Protein AF-A0A8T1SGU8-F1 (afdb_monomer)

pLDDT: mean 71.6, std 13.32, range [41.16, 87.69]

Secondary structure (DSSP, 8-state):
---TTTTTT--HHHHHHHTTS-SSGGG---HHHHHHHHHHHHT-HHHHHHHHHHHHHHHHHHHHTT---

Radius of gyration: 13.45 Å; Cα contacts (8 Å, |Δi|>4): 36; chains: 1; bounding box: 29×32×32 Å

Foldseek 3Di:
DDDPPVPPCPDPLNVLLCQQDDPDCVVPGPVVSVVVNVVVCVVPVVVVVVNVVVNVVVVVVCVVVPPPD

InterPro domains:
  IPR051851 EFR3 Homologs [PTHR12444] (2-69)

Structure (mmCIF, N/CA/C/O backbone):
data_AF-A0A8T1SGU8-F1
#
_entry.id   AF-A0A8T1SGU8-F1
#
loop_
_atom_site.group_PDB
_atom_site.id
_atom_site.type_symbol
_atom_site.label_atom_id
_atom_site.label_alt_id
_atom_site.label_comp_id
_atom_site.label_asym_id
_atom_site.label_entity_id
_atom_site.label_seq_id
_atom_site.pdbx_PDB_ins_code
_atom_site.Cartn_x
_atom_site.Cartn_y
_atom_site.Cartn_z
_atom_site.occupancy
_atom_site.B_iso_or_equiv
_atom_site.auth_seq_id
_atom_site.auth_comp_id
_atom_site.auth_asym_id
_atom_site.auth_atom_id
_atom_site.pdbx_PDB_model_num
ATOM 1 N N . GLY A 1 1 ? -8.226 -20.077 -23.010 1.00 42.03 1 GLY A N 1
ATOM 2 C CA . GLY A 1 1 ? -7.943 -20.055 -21.565 1.00 42.03 1 GLY A CA 1
ATOM 3 C C . GLY A 1 1 ? -8.404 -18.732 -20.995 1.00 42.03 1 GLY A C 1
ATOM 4 O O . GLY A 1 1 ? -8.205 -17.727 -21.655 1.00 42.03 1 GLY A O 1
ATOM 5 N N . VAL A 1 2 ? -9.016 -18.785 -19.809 1.00 43.34 2 VAL A N 1
ATOM 6 C CA . VAL A 1 2 ? -9.385 -17.685 -18.893 1.00 43.34 2 VAL A CA 1
ATOM 7 C C . VAL A 1 2 ? -10.332 -16.585 -19.421 1.00 43.34 2 VAL A C 1
ATOM 9 O O . VAL A 1 2 ? -9.968 -15.635 -20.100 1.00 43.34 2 VAL A O 1
ATOM 12 N N . CYS A 1 3 ? -11.583 -16.764 -18.996 1.00 41.16 3 CYS A N 1
ATOM 13 C CA . CYS A 1 3 ? -12.744 -15.881 -18.987 1.00 41.16 3 C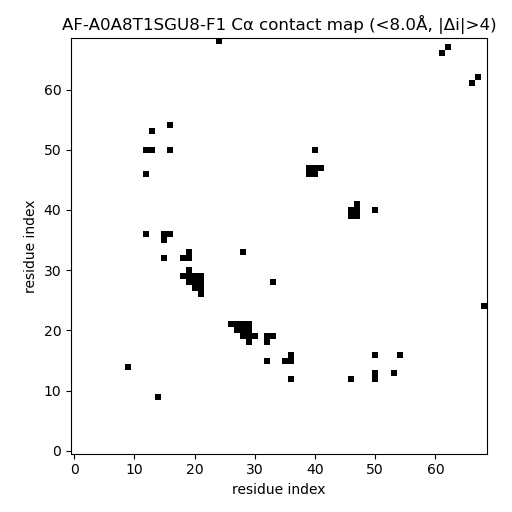YS A CA 1
ATOM 14 C C . CYS A 1 3 ? -12.444 -14.401 -18.659 1.00 41.16 3 CYS A C 1
ATOM 16 O O . CYS A 1 3 ? -11.963 -14.072 -17.573 1.00 41.16 3 CYS A O 1
ATOM 18 N N . GLY A 1 4 ? -12.842 -13.504 -19.567 1.00 45.91 4 GLY A N 1
ATOM 19 C CA . GLY A 1 4 ? -12.830 -12.041 -19.421 1.00 45.91 4 GLY A CA 1
ATOM 20 C C . GLY A 1 4 ? -13.866 -11.463 -18.445 1.00 45.91 4 GLY A C 1
ATOM 21 O O . GLY A 1 4 ? -14.106 -10.261 -18.460 1.00 45.91 4 GLY A O 1
ATOM 22 N N . CYS A 1 5 ? -14.462 -12.278 -17.568 1.00 43.59 5 CYS A N 1
ATOM 23 C CA . CYS A 1 5 ? -15.401 -11.820 -16.536 1.00 43.59 5 CYS A CA 1
ATOM 24 C C . CYS A 1 5 ? -14.733 -11.559 -15.168 1.00 43.59 5 CYS A C 1
ATOM 26 O O . CYS A 1 5 ? -15.398 -11.135 -14.225 1.00 43.59 5 CYS A O 1
ATOM 28 N N . CYS A 1 6 ? -13.413 -11.739 -15.040 1.00 48.59 6 CYS A N 1
ATOM 29 C CA . CYS A 1 6 ? -12.677 -11.518 -13.785 1.00 48.59 6 CYS A CA 1
ATOM 30 C C . CYS A 1 6 ? -12.223 -10.057 -13.557 1.00 48.59 6 CYS A C 1
ATOM 32 O O . CYS A 1 6 ? -11.347 -9.801 -12.732 1.00 48.59 6 CYS A O 1
ATOM 34 N N . GLY A 1 7 ? -12.802 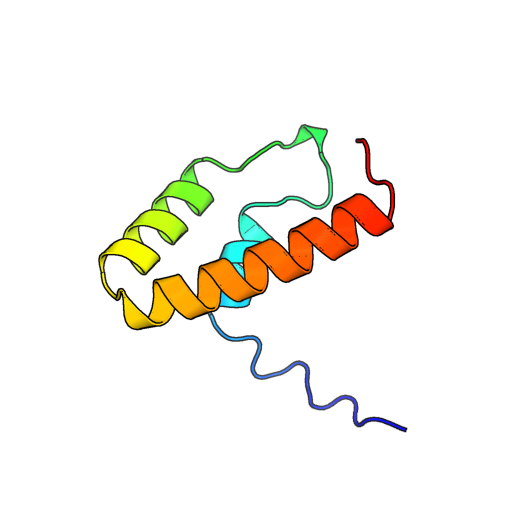-9.083 -14.271 1.00 49.22 7 GLY A N 1
ATOM 35 C CA . GLY A 1 7 ? -12.565 -7.648 -14.047 1.00 49.22 7 GLY A CA 1
ATOM 36 C C . GLY A 1 7 ? -13.518 -6.991 -13.034 1.00 49.22 7 GLY A C 1
ATOM 37 O O . GLY A 1 7 ? -13.200 -5.932 -12.490 1.00 49.22 7 GLY A O 1
ATOM 38 N N . ALA A 1 8 ? -14.674 -7.607 -12.751 1.00 51.44 8 ALA A N 1
ATOM 39 C CA . ALA A 1 8 ? -15.808 -6.929 -12.107 1.00 51.44 8 ALA A CA 1
ATOM 40 C C . ALA A 1 8 ? -15.812 -6.935 -10.564 1.00 51.44 8 ALA A C 1
ATOM 42 O O . ALA A 1 8 ? -16.562 -6.177 -9.955 1.00 51.44 8 ALA A O 1
ATOM 43 N N . LEU A 1 9 ? -14.937 -7.703 -9.911 1.00 54.56 9 LEU A N 1
ATOM 44 C CA . LEU A 1 9 ? -14.714 -7.631 -8.461 1.00 54.56 9 LEU A CA 1
ATOM 45 C C . LEU A 1 9 ? -13.233 -7.380 -8.167 1.00 54.56 9 LEU A C 1
ATOM 47 O O . LEU A 1 9 ? -12.603 -8.126 -7.425 1.00 54.56 9 LEU A O 1
ATOM 51 N N . ARG A 1 10 ? -12.634 -6.317 -8.725 1.00 58.22 10 ARG A N 1
ATOM 52 C CA . ARG A 1 10 ? -11.410 -5.798 -8.094 1.00 58.22 10 ARG A CA 1
ATOM 53 C C . ARG A 1 10 ? -11.801 -5.360 -6.679 1.00 58.22 10 ARG A C 1
ATOM 55 O O . ARG A 1 10 ? -12.597 -4.427 -6.549 1.00 58.22 10 ARG A O 1
ATOM 62 N N . PRO A 1 11 ? -11.287 -6.014 -5.623 1.00 68.50 11 PRO A N 1
ATOM 63 C CA . PRO A 1 11 ? -11.604 -5.627 -4.262 1.00 68.50 11 PRO A CA 1
ATOM 64 C C . PRO A 1 11 ? -11.259 -4.157 -4.048 1.00 68.50 11 PRO A C 1
ATOM 66 O O . PRO A 1 11 ? -10.264 -3.668 -4.587 1.00 68.50 11 PRO A O 1
ATOM 69 N N . ARG A 1 12 ? -12.056 -3.448 -3.246 1.00 73.38 12 ARG A N 1
ATOM 70 C CA . ARG A 1 12 ? -11.884 -2.003 -3.012 1.00 73.38 12 ARG A CA 1
ATOM 71 C C . ARG A 1 12 ? -10.456 -1.646 -2.571 1.00 73.38 12 ARG A C 1
ATOM 73 O O . ARG A 1 12 ? -9.942 -0.607 -2.970 1.00 73.38 12 ARG A O 1
ATOM 80 N N . TYR A 1 13 ? -9.799 -2.548 -1.837 1.00 72.50 13 TYR A N 1
ATOM 81 C CA . TYR A 1 13 ? -8.405 -2.406 -1.420 1.00 72.50 13 TYR A CA 1
ATOM 82 C C . TYR A 1 13 ? -7.406 -2.447 -2.587 1.00 72.50 13 TYR A C 1
ATOM 84 O O . TYR A 1 13 ? -6.446 -1.689 -2.565 1.00 72.50 13 TYR A O 1
ATOM 92 N N . LYS A 1 14 ? -7.641 -3.252 -3.638 1.00 76.69 14 LYS A N 1
ATOM 93 C CA . LYS A 1 14 ? -6.769 -3.272 -4.825 1.00 76.69 14 LYS A CA 1
ATOM 94 C C . LYS A 1 14 ? -6.802 -1.929 -5.539 1.00 76.69 14 LYS A C 1
ATOM 96 O O . LYS A 1 14 ? -5.750 -1.399 -5.839 1.00 76.69 14 LYS A O 1
ATOM 101 N N . ARG A 1 15 ? -7.995 -1.347 -5.724 1.00 80.12 15 ARG A N 1
ATOM 102 C CA . ARG A 1 15 ? -8.142 -0.009 -6.326 1.00 80.12 15 ARG A CA 1
ATOM 103 C C . ARG A 1 15 ? -7.483 1.083 -5.487 1.00 80.12 15 ARG A C 1
ATOM 105 O O . ARG A 1 15 ? -6.855 1.964 -6.048 1.00 80.12 15 ARG A O 1
ATOM 112 N N . LEU A 1 16 ? -7.607 1.019 -4.158 1.00 77.56 16 LEU A N 1
ATOM 113 C CA . LEU A 1 16 ? -6.912 1.957 -3.272 1.00 77.56 16 LEU A CA 1
ATOM 114 C C . LEU A 1 16 ? -5.394 1.846 -3.422 1.00 77.56 16 LEU A C 1
ATOM 116 O O . LEU A 1 16 ? -4.749 2.877 -3.526 1.00 77.56 16 LEU A O 1
ATOM 120 N N . VAL A 1 17 ? -4.858 0.621 -3.490 1.00 79.31 17 VAL A N 1
ATOM 121 C CA . VAL A 1 17 ? -3.427 0.366 -3.717 1.00 79.31 17 VAL A CA 1
ATOM 122 C C . VAL A 1 17 ? -2.975 0.786 -5.120 1.00 79.31 17 VAL A C 1
ATOM 124 O O . VAL A 1 17 ? -1.910 1.366 -5.266 1.00 79.31 17 VAL A O 1
ATOM 127 N N . ASP A 1 18 ? -3.780 0.542 -6.153 1.00 78.00 18 ASP A N 1
ATOM 128 C CA . ASP A 1 18 ? -3.516 1.027 -7.512 1.00 78.00 18 ASP A CA 1
ATOM 129 C C . ASP A 1 18 ? -3.485 2.567 -7.565 1.00 78.00 18 ASP A C 1
ATOM 131 O O . ASP A 1 18 ? -2.635 3.124 -8.237 1.00 78.00 18 ASP A O 1
ATOM 135 N N . ASN A 1 19 ? -4.350 3.257 -6.815 1.00 76.44 19 ASN A N 1
ATOM 136 C CA . ASN A 1 19 ? -4.444 4.723 -6.819 1.00 76.44 19 ASN A CA 1
ATOM 137 C C . ASN A 1 19 ? -3.314 5.450 -6.063 1.00 76.44 19 ASN A C 1
ATOM 139 O O . ASN A 1 19 ? -3.215 6.672 -6.165 1.00 76.44 19 ASN A O 1
ATOM 143 N N . ILE A 1 20 ? -2.524 4.753 -5.240 1.00 78.62 20 ILE A N 1
ATOM 144 C CA . ILE A 1 20 ? -1.362 5.349 -4.550 1.00 78.62 20 ILE A CA 1
ATOM 145 C C . ILE A 1 20 ? -0.115 5.340 -5.431 1.00 78.62 20 ILE A C 1
ATOM 147 O O . ILE A 1 20 ? 0.750 6.187 -5.244 1.00 78.62 20 ILE A O 1
ATOM 151 N N . PHE A 1 21 ? -0.023 4.387 -6.358 1.00 71.19 21 PHE A N 1
ATOM 152 C CA . PHE A 1 21 ? 1.090 4.253 -7.290 1.00 71.19 21 PHE A CA 1
ATOM 153 C C . PHE A 1 21 ? 0.618 4.700 -8.679 1.00 71.19 21 PHE A C 1
ATOM 155 O O . PHE A 1 21 ? 0.031 3.874 -9.387 1.00 71.19 21 PHE A O 1
ATOM 162 N N . PRO A 1 22 ? 0.810 5.978 -9.056 1.00 65.94 22 PRO A N 1
ATOM 163 C CA . PRO A 1 22 ? 0.482 6.442 -10.404 1.00 65.94 22 PRO A CA 1
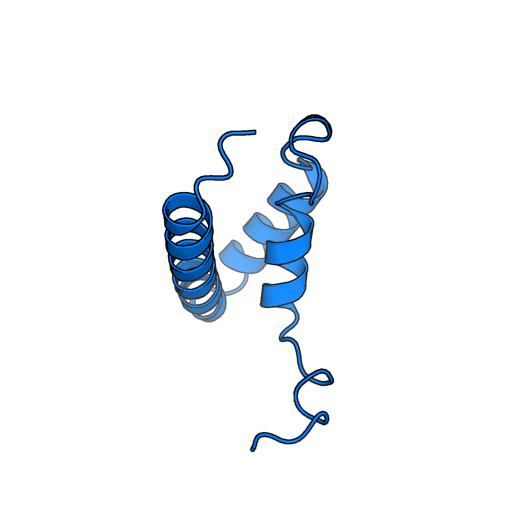ATOM 164 C C . PRO A 1 22 ? 1.260 5.654 -11.471 1.00 65.94 22 PRO A C 1
ATOM 166 O O . PRO A 1 22 ? 2.309 5.074 -11.194 1.00 65.94 22 PRO A O 1
ATOM 169 N N . GLU A 1 23 ? 0.726 5.601 -12.696 1.00 66.38 23 GLU A N 1
ATOM 170 C CA . GLU A 1 23 ? 1.434 5.004 -13.844 1.00 66.38 23 GLU A CA 1
ATOM 171 C C . GLU A 1 23 ? 2.673 5.813 -14.249 1.00 66.38 23 GLU A C 1
ATOM 173 O O . GLU A 1 23 ? 3.651 5.236 -14.741 1.00 66.38 23 GLU A O 1
ATOM 178 N N . ASP A 1 24 ? 2.620 7.121 -13.998 1.00 62.66 24 ASP A N 1
ATOM 179 C CA . ASP A 1 24 ? 3.700 8.066 -14.215 1.00 62.66 24 ASP A CA 1
ATOM 180 C C . ASP A 1 24 ? 4.446 8.324 -12.902 1.00 62.66 24 ASP A C 1
ATOM 182 O O . ASP A 1 24 ? 3.847 8.775 -11.922 1.00 62.66 24 ASP A O 1
ATOM 186 N N . PRO A 1 25 ? 5.758 8.068 -12.856 1.00 61.03 25 PRO A N 1
ATOM 187 C CA . PRO A 1 25 ? 6.531 8.238 -11.634 1.00 61.03 25 PRO A CA 1
ATOM 188 C C . PRO A 1 25 ? 6.740 9.702 -11.232 1.00 61.03 25 PRO A C 1
ATOM 190 O O . PRO A 1 25 ? 6.982 9.990 -10.060 1.00 61.03 25 PRO A O 1
ATOM 193 N N . GLU A 1 26 ? 6.589 10.631 -12.180 1.00 63.38 26 GLU A N 1
ATOM 194 C CA . GLU A 1 26 ? 6.688 12.077 -11.954 1.00 63.38 26 GLU A CA 1
ATOM 195 C C . GLU A 1 26 ? 5.524 12.633 -11.120 1.00 63.38 26 GLU A C 1
ATOM 197 O O . GLU A 1 26 ? 5.708 13.600 -10.380 1.00 63.38 26 GLU A O 1
ATOM 202 N N . ASP A 1 27 ? 4.344 12.004 -11.191 1.00 65.88 27 ASP A N 1
ATOM 203 C CA . ASP A 1 27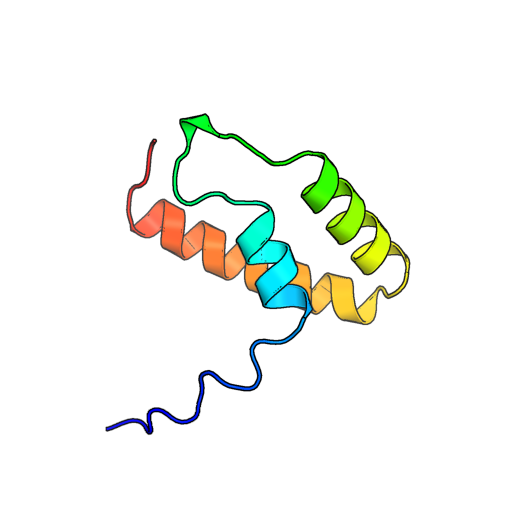 ? 3.166 12.402 -10.403 1.00 65.88 27 ASP A CA 1
ATOM 204 C C . ASP A 1 27 ? 3.352 12.061 -8.909 1.00 65.88 27 ASP A C 1
ATOM 206 O O . ASP A 1 27 ? 2.762 12.676 -8.017 1.00 65.88 27 ASP A O 1
ATOM 210 N N . GLY A 1 28 ? 4.267 11.128 -8.622 1.00 63.88 28 GLY A N 1
ATOM 211 C CA . GLY A 1 28 ? 4.671 10.760 -7.275 1.00 63.88 28 GLY A CA 1
ATOM 212 C C . GLY A 1 28 ? 3.550 10.132 -6.441 1.00 63.88 28 GLY A C 1
ATOM 213 O O . GLY A 1 28 ? 2.405 9.947 -6.845 1.00 63.88 28 GLY A O 1
ATOM 214 N N . LEU A 1 29 ? 3.882 9.756 -5.210 1.00 68.38 29 LEU A N 1
ATOM 215 C CA . LEU A 1 29 ? 2.905 9.178 -4.291 1.00 68.38 29 LEU A CA 1
ATOM 216 C C . LEU A 1 29 ? 1.809 10.210 -3.959 1.00 68.38 29 LEU A C 1
ATOM 218 O O . LEU A 1 29 ? 2.060 11.184 -3.243 1.00 68.38 29 LEU A O 1
ATOM 222 N N . VAL A 1 30 ? 0.570 9.961 -4.392 1.00 75.00 30 VAL A N 1
ATOM 223 C CA . VAL A 1 30 ? -0.573 10.830 -4.072 1.00 75.00 30 VAL A CA 1
ATOM 224 C C . VAL A 1 30 ? -0.875 10.743 -2.569 1.00 75.00 30 VAL A C 1
ATOM 226 O O . VAL A 1 30 ? -1.575 9.832 -2.111 1.00 75.00 30 VAL A O 1
ATOM 229 N N . LYS A 1 31 ? -0.359 11.702 -1.782 1.00 75.06 31 LYS A N 1
ATOM 230 C CA . LYS A 1 31 ? -0.479 11.743 -0.306 1.00 75.06 31 LYS A CA 1
ATOM 231 C C . LYS A 1 31 ? -1.908 11.499 0.184 1.00 75.06 31 LYS A C 1
ATOM 233 O O . LYS A 1 31 ? -2.115 10.678 1.070 1.00 75.06 31 LYS A O 1
ATOM 238 N N . THR A 1 32 ? -2.901 12.106 -0.461 1.00 79.94 32 THR A N 1
ATOM 239 C CA . THR A 1 32 ? -4.321 11.944 -0.107 1.00 79.94 32 THR A CA 1
ATOM 240 C C . THR A 1 32 ? -4.829 10.505 -0.270 1.00 79.94 32 THR A C 1
ATOM 242 O O . THR A 1 32 ? -5.674 10.047 0.501 1.00 79.94 32 THR A O 1
ATOM 245 N N . ASN A 1 33 ? -4.339 9.760 -1.265 1.00 79.62 33 ASN A N 1
ATOM 246 C CA . ASN A 1 33 ? -4.701 8.350 -1.445 1.00 79.62 33 ASN A CA 1
ATOM 247 C C . ASN A 1 33 ? -3.982 7.458 -0.427 1.00 79.62 33 ASN A C 1
ATOM 249 O O . ASN A 1 33 ? -4.564 6.480 0.044 1.00 79.62 33 ASN A O 1
ATOM 253 N N . MET A 1 34 ? -2.764 7.834 -0.034 1.00 81.44 34 MET A N 1
ATOM 254 C CA . MET A 1 34 ? -1.992 7.158 1.010 1.00 81.44 34 MET A CA 1
ATOM 255 C C . MET A 1 34 ? -2.674 7.306 2.378 1.00 81.44 34 MET A C 1
ATOM 257 O O . MET A 1 34 ? -2.890 6.316 3.077 1.00 81.44 34 MET A O 1
ATOM 261 N N . GLU A 1 35 ? -3.122 8.514 2.725 1.00 83.94 35 GLU A N 1
ATOM 262 C CA . GLU A 1 35 ? -3.888 8.776 3.951 1.00 83.94 35 GLU A CA 1
ATOM 263 C C . GLU A 1 35 ? -5.185 7.958 3.989 1.00 83.94 35 GLU A C 1
ATOM 265 O O . GLU A 1 35 ? -5.495 7.323 4.999 1.00 83.94 35 GLU A O 1
ATOM 270 N N . LYS A 1 36 ? -5.909 7.877 2.862 1.00 84.69 36 LYS A N 1
ATOM 271 C CA . LYS A 1 36 ? -7.110 7.032 2.738 1.00 84.69 36 LYS A CA 1
ATOM 272 C C . LYS A 1 36 ? -6.800 5.546 2.910 1.00 84.69 36 LYS A C 1
ATOM 274 O O . LYS A 1 36 ? -7.578 4.848 3.560 1.00 84.69 36 LYS A O 1
ATOM 279 N N . LEU A 1 37 ? -5.698 5.050 2.342 1.00 83.19 37 LEU A N 1
ATOM 280 C CA . LEU A 1 37 ? -5.282 3.657 2.517 1.00 83.19 37 LEU A CA 1
ATOM 281 C C . LEU A 1 37 ? -4.912 3.378 3.977 1.00 83.19 37 LEU A C 1
ATOM 283 O O . LEU A 1 37 ? -5.371 2.385 4.536 1.00 83.19 37 LEU A O 1
ATOM 287 N N . THR A 1 38 ? -4.135 4.265 4.597 1.00 84.12 38 THR A N 1
ATOM 288 C CA . THR A 1 38 ? -3.697 4.137 5.991 1.00 84.12 38 THR A CA 1
ATOM 289 C C . THR A 1 38 ? -4.894 4.127 6.930 1.00 84.12 38 THR A C 1
ATOM 291 O O . THR A 1 38 ? -5.020 3.226 7.752 1.00 84.12 38 THR A O 1
ATOM 294 N N . PHE A 1 39 ? -5.843 5.048 6.752 1.00 85.62 39 PHE A N 1
ATOM 295 C CA . PHE A 1 39 ? -7.080 5.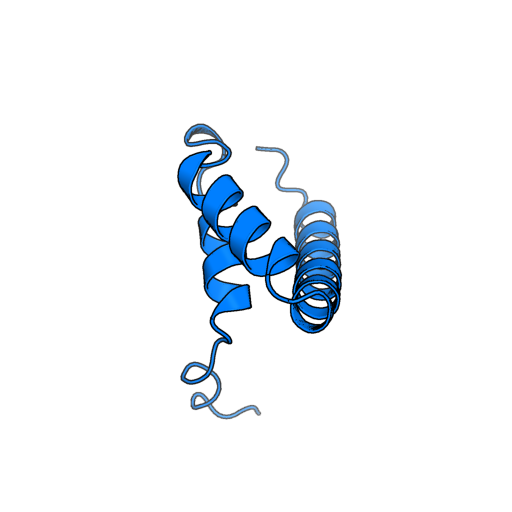069 7.530 1.00 85.62 39 PHE A CA 1
ATOM 296 C C . PHE A 1 39 ? -7.911 3.790 7.345 1.00 85.62 39 PHE A C 1
ATOM 298 O O . PHE A 1 39 ? -8.430 3.225 8.311 1.00 85.62 39 PHE A O 1
ATOM 305 N N . TYR A 1 40 ? -8.012 3.299 6.106 1.00 82.50 40 TYR A N 1
ATOM 306 C CA . TYR A 1 40 ? -8.725 2.061 5.798 1.00 82.50 40 TYR A CA 1
ATOM 307 C C . TYR A 1 40 ? -8.063 0.829 6.431 1.00 82.50 40 TYR A C 1
ATOM 309 O O . TYR A 1 40 ? -8.765 -0.081 6.873 1.00 82.50 40 TYR A O 1
ATOM 317 N N . ALA A 1 41 ? -6.731 0.809 6.491 1.00 82.00 41 ALA A N 1
ATOM 318 C CA . ALA A 1 41 ? -5.954 -0.268 7.087 1.00 82.00 41 ALA A CA 1
ATOM 319 C 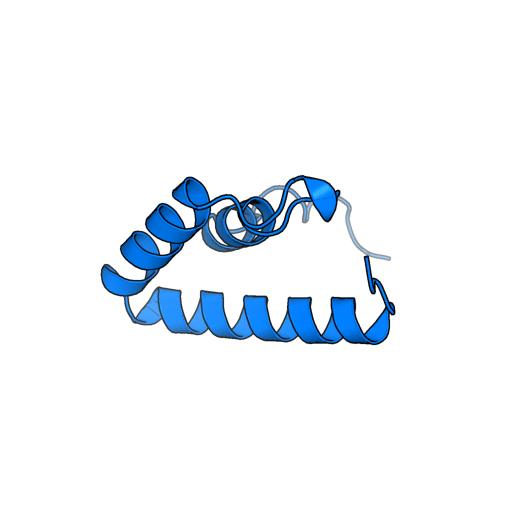C . ALA A 1 41 ? -6.007 -0.227 8.628 1.00 82.00 41 ALA A C 1
ATOM 321 O O . ALA A 1 41 ? -6.227 -1.260 9.255 1.00 82.00 41 ALA A O 1
ATOM 322 N N . LEU A 1 42 ? -5.914 0.965 9.233 1.00 83.19 42 LEU A N 1
ATOM 323 C CA . LEU A 1 42 ? -6.051 1.170 10.683 1.00 83.19 42 LEU A CA 1
ATOM 324 C C . LEU A 1 42 ? -7.448 0.806 11.198 1.00 83.19 42 LEU A C 1
ATOM 326 O O . LEU A 1 42 ? -7.583 0.264 12.290 1.00 83.19 42 LEU A O 1
ATOM 330 N N . SER A 1 43 ? -8.489 1.067 10.404 1.00 85.25 43 SER A N 1
ATOM 331 C CA . SER A 1 43 ? -9.875 0.766 10.786 1.00 85.25 43 SER A CA 1
ATOM 332 C C . SER A 1 43 ? -10.213 -0.730 10.751 1.00 85.25 43 SER A C 1
ATOM 334 O O . SER A 1 43 ? -11.252 -1.132 11.270 1.00 85.25 43 SER A O 1
ATOM 336 N N . ALA A 1 44 ? -9.403 -1.561 10.085 1.00 80.00 44 ALA A N 1
ATOM 337 C CA . ALA A 1 44 ? -9.668 -2.989 9.934 1.00 80.00 44 ALA A CA 1
ATOM 338 C C . ALA A 1 44 ? -8.355 -3.780 9.755 1.00 80.00 44 ALA A C 1
ATOM 340 O O . ALA A 1 44 ? -7.890 -3.936 8.619 1.00 80.00 44 ALA A O 1
ATOM 341 N N . PRO A 1 45 ? -7.781 -4.344 10.835 1.00 77.62 45 PRO A N 1
ATOM 342 C CA . PRO A 1 45 ? -6.499 -5.056 10.775 1.00 77.62 45 PRO A CA 1
ATOM 343 C C . PRO A 1 45 ? -6.534 -6.280 9.842 1.00 77.62 45 PRO A C 1
ATOM 345 O O . PRO A 1 45 ? -5.558 -6.585 9.167 1.00 77.62 45 PRO A O 1
ATOM 348 N N . GLU A 1 46 ? -7.695 -6.918 9.692 1.00 80.31 46 GLU A N 1
ATOM 349 C CA . GLU A 1 46 ? -7.918 -8.035 8.759 1.00 80.31 46 GLU A CA 1
ATOM 350 C C . GLU A 1 46 ? -7.743 -7.626 7.284 1.00 80.31 46 GLU A C 1
ATOM 352 O O . GLU A 1 46 ? -7.402 -8.431 6.417 1.00 80.31 46 GLU A O 1
ATOM 357 N N . LYS A 1 47 ? -8.013 -6.352 6.974 1.00 78.94 47 LYS A N 1
ATOM 358 C CA . LYS A 1 47 ? -7.846 -5.787 5.631 1.00 78.94 47 LYS A CA 1
ATOM 359 C C . LYS A 1 47 ? -6.421 -5.304 5.414 1.00 78.94 47 LYS A C 1
ATOM 361 O O . LYS A 1 47 ? -5.963 -5.346 4.275 1.00 78.94 47 LYS A O 1
ATOM 366 N N . LEU A 1 48 ? -5.739 -4.874 6.477 1.00 83.06 48 LEU A N 1
ATOM 367 C CA . LEU A 1 48 ? -4.329 -4.495 6.445 1.00 83.06 48 LEU A CA 1
ATOM 368 C C . LEU A 1 48 ? -3.458 -5.663 5.974 1.00 83.06 48 LEU A C 1
ATOM 370 O O . LEU A 1 48 ? -2.635 -5.462 5.087 1.00 83.06 48 LEU A O 1
ATOM 374 N N . ASP A 1 49 ? -3.707 -6.878 6.465 1.00 84.62 49 ASP A N 1
ATOM 375 C CA . ASP A 1 49 ? -3.003 -8.087 6.012 1.00 84.62 49 ASP A CA 1
ATOM 376 C C . ASP A 1 49 ? -3.151 -8.306 4.492 1.00 84.62 49 ASP A C 1
ATOM 378 O O . ASP A 1 49 ? -2.170 -8.398 3.750 1.00 84.62 49 ASP A O 1
ATOM 382 N N . ARG A 1 50 ? -4.390 -8.232 3.985 1.00 84.62 50 ARG A N 1
ATOM 383 C CA . ARG A 1 50 ? -4.689 -8.365 2.546 1.00 84.62 50 ARG A CA 1
ATOM 384 C C . ARG A 1 50 ? -4.092 -7.240 1.696 1.00 84.62 50 ARG A C 1
ATOM 386 O O . ARG A 1 50 ? -3.731 -7.475 0.542 1.00 84.62 50 ARG A O 1
ATOM 393 N N . ILE A 1 51 ? -4.025 -6.021 2.234 1.00 85.25 51 ILE A N 1
ATOM 394 C CA . ILE A 1 51 ? -3.388 -4.866 1.584 1.00 85.25 51 ILE A CA 1
ATOM 395 C C . ILE A 1 51 ? -1.880 -5.083 1.513 1.00 85.25 51 ILE A C 1
ATOM 397 O O . ILE A 1 51 ? -1.316 -4.937 0.433 1.00 85.25 51 ILE A O 1
ATOM 401 N N . GLY A 1 52 ? -1.250 -5.479 2.620 1.00 84.81 52 GLY A N 1
ATOM 402 C CA . GLY A 1 52 ? 0.185 -5.742 2.704 1.00 84.81 52 GLY A CA 1
ATOM 403 C C . GLY A 1 52 ? 0.628 -6.851 1.754 1.00 8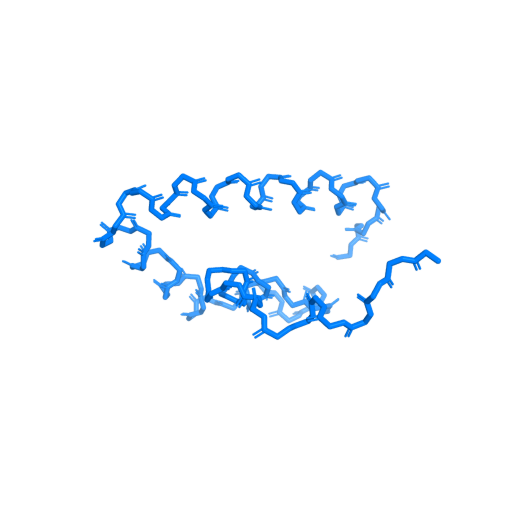4.81 52 GLY A C 1
ATOM 404 O O . GLY A 1 52 ? 1.564 -6.649 0.985 1.00 84.81 52 GLY A O 1
ATOM 405 N N . ALA A 1 53 ? -0.098 -7.973 1.723 1.00 87.69 53 ALA A N 1
ATOM 406 C CA . ALA A 1 53 ? 0.177 -9.083 0.808 1.00 87.69 53 ALA A CA 1
ATOM 407 C C . ALA A 1 53 ? 0.058 -8.681 -0.675 1.00 87.69 53 ALA A C 1
ATOM 409 O O . ALA A 1 53 ? 0.828 -9.131 -1.520 1.00 87.69 53 ALA A O 1
ATOM 410 N N . TYR A 1 54 ? -0.900 -7.814 -1.014 1.00 84.38 54 TYR A N 1
ATOM 411 C CA . TYR A 1 54 ? -1.047 -7.325 -2.386 1.00 84.38 54 TYR A CA 1
ATOM 412 C C . TYR A 1 54 ? 0.018 -6.284 -2.753 1.00 84.38 54 TYR A C 1
ATOM 414 O O . TYR A 1 54 ? 0.495 -6.259 -3.887 1.00 84.38 54 TYR A O 1
ATOM 422 N N . LEU A 1 55 ? 0.396 -5.430 -1.801 1.00 83.75 55 LEU A N 1
ATOM 423 C CA . LEU A 1 55 ? 1.417 -4.404 -1.985 1.00 83.75 55 LEU A CA 1
ATOM 424 C C . LEU A 1 55 ? 2.800 -5.033 -2.189 1.00 83.75 55 LEU A C 1
ATOM 426 O O . LEU A 1 55 ? 3.525 -4.611 -3.086 1.00 83.75 55 LEU A O 1
ATOM 430 N N . SER A 1 56 ? 3.130 -6.083 -1.431 1.00 85.06 56 SER A N 1
ATOM 431 C CA . SER A 1 56 ? 4.369 -6.845 -1.609 1.00 85.06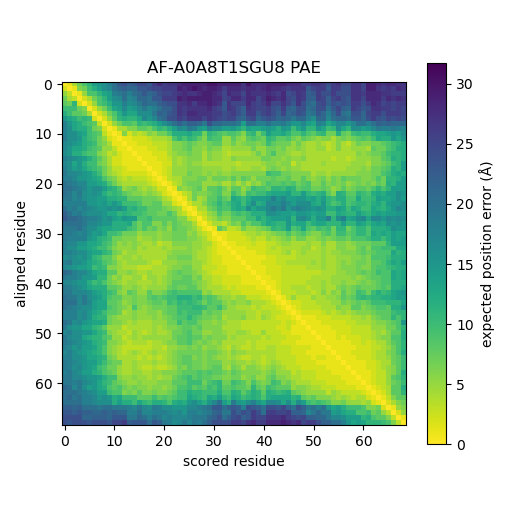 56 SER A CA 1
ATOM 432 C C . SER A 1 56 ? 4.404 -7.577 -2.951 1.00 85.06 56 SER A C 1
ATOM 434 O O . SER A 1 56 ? 5.392 -7.465 -3.673 1.00 85.06 56 SER A O 1
ATOM 436 N N . GLU A 1 57 ? 3.316 -8.247 -3.350 1.00 84.88 57 GLU A N 1
ATOM 437 C CA . GLU A 1 57 ? 3.215 -8.889 -4.668 1.00 84.88 57 GLU A CA 1
ATOM 438 C C . GLU A 1 57 ? 3.403 -7.873 -5.807 1.00 84.88 57 GLU A C 1
ATOM 440 O O . GLU A 1 57 ? 4.114 -8.142 -6.780 1.00 84.88 57 GLU A O 1
ATOM 445 N N . ARG A 1 58 ? 2.785 -6.691 -5.687 1.00 79.56 58 ARG A N 1
ATOM 446 C CA . ARG A 1 58 ? 2.933 -5.611 -6.668 1.00 79.56 58 ARG A CA 1
ATOM 447 C C . ARG A 1 58 ? 4.371 -5.104 -6.719 1.00 79.56 58 ARG A C 1
ATOM 449 O O . ARG A 1 58 ? 4.912 -5.030 -7.814 1.00 79.56 58 ARG A O 1
ATOM 456 N N . LEU A 1 59 ? 4.987 -4.813 -5.572 1.00 77.25 59 LEU A N 1
ATOM 457 C CA . LEU A 1 59 ? 6.379 -4.356 -5.485 1.00 77.25 59 LEU A CA 1
ATOM 458 C C . LEU A 1 59 ? 7.345 -5.355 -6.119 1.00 77.25 59 LEU A C 1
ATOM 460 O O . LEU A 1 59 ? 8.197 -4.962 -6.904 1.00 77.25 59 LEU A O 1
ATOM 464 N N . ILE A 1 60 ? 7.179 -6.652 -5.848 1.00 80.94 60 ILE A N 1
ATOM 465 C CA . ILE A 1 60 ? 8.006 -7.702 -6.457 1.00 80.94 60 ILE A CA 1
ATOM 466 C C . ILE A 1 60 ? 7.861 -7.689 -7.983 1.00 80.94 60 ILE A C 1
ATOM 468 O O . ILE A 1 60 ? 8.858 -7.801 -8.695 1.00 80.94 60 ILE A O 1
ATOM 472 N N . ARG A 1 61 ? 6.638 -7.524 -8.508 1.00 79.38 61 ARG A N 1
ATOM 473 C CA . ARG A 1 61 ? 6.414 -7.410 -9.960 1.00 79.38 61 ARG A CA 1
ATOM 474 C C . ARG A 1 61 ? 7.026 -6.146 -10.548 1.00 79.38 61 ARG A C 1
ATOM 476 O O . ARG A 1 61 ? 7.519 -6.208 -11.668 1.00 79.38 61 ARG A O 1
ATOM 483 N N . ASP A 1 62 ? 6.970 -5.035 -9.828 1.00 73.12 62 ASP A N 1
ATOM 484 C CA . ASP A 1 62 ? 7.479 -3.747 -10.295 1.00 73.12 62 ASP A CA 1
ATOM 485 C C . ASP A 1 62 ? 9.014 -3.738 -10.333 1.00 73.12 62 ASP A C 1
ATOM 487 O O . ASP A 1 62 ? 9.612 -3.424 -11.363 1.00 73.12 62 ASP A O 1
ATOM 491 N N . VAL A 1 63 ? 9.647 -4.252 -9.272 1.00 70.00 63 VAL A N 1
ATOM 492 C CA . VAL A 1 63 ? 11.095 -4.512 -9.203 1.00 70.00 63 VAL A CA 1
ATOM 493 C C . VAL A 1 63 ? 11.518 -5.501 -10.291 1.00 70.00 63 VAL A C 1
ATOM 495 O O . VAL A 1 63 ? 12.470 -5.249 -11.025 1.00 70.00 63 VAL A O 1
ATOM 498 N N . SER A 1 64 ? 10.777 -6.602 -10.469 1.00 68.88 64 SER A N 1
ATOM 499 C CA . SER A 1 64 ? 11.056 -7.590 -11.520 1.00 68.88 64 SER A CA 1
ATOM 500 C C . SER A 1 64 ? 10.917 -7.017 -12.932 1.00 68.88 64 SER A C 1
ATOM 502 O O . SER A 1 64 ? 11.542 -7.542 -13.854 1.00 68.88 64 SER A O 1
ATOM 504 N N . ARG A 1 65 ? 10.099 -5.977 -13.124 1.00 66.50 65 ARG A N 1
ATOM 505 C CA . ARG A 1 65 ? 9.902 -5.303 -14.414 1.00 66.50 65 ARG A CA 1
ATOM 506 C C . ARG A 1 65 ? 10.856 -4.131 -14.636 1.00 66.50 65 ARG A C 1
ATOM 508 O O . ARG A 1 65 ? 10.763 -3.517 -15.693 1.00 66.50 65 ARG A O 1
ATOM 515 N N . HIS A 1 66 ? 11.777 -3.854 -13.705 1.00 56.75 66 HIS A N 1
ATOM 516 C CA . HIS A 1 66 ? 12.743 -2.757 -13.812 1.00 56.75 66 HIS A CA 1
ATOM 517 C C . HIS A 1 66 ? 12.088 -1.416 -14.196 1.00 56.75 66 HIS A C 1
ATOM 519 O O . HIS A 1 66 ? 12.666 -0.643 -14.960 1.00 56.75 66 HIS A O 1
ATOM 525 N N . ARG A 1 67 ? 10.900 -1.090 -13.661 1.00 53.84 67 ARG A N 1
ATOM 526 C CA . ARG A 1 67 ? 10.436 0.308 -13.672 1.00 53.84 67 ARG A CA 1
ATOM 527 C C . ARG A 1 67 ? 11.212 1.076 -12.596 1.00 53.84 67 ARG A C 1
ATOM 529 O O . ARG A 1 67 ? 10.705 1.353 -11.521 1.00 53.84 67 ARG A O 1
ATOM 536 N N . TYR A 1 68 ? 12.485 1.347 -12.885 1.00 49.22 68 TYR A N 1
ATOM 537 C CA . TYR A 1 68 ? 13.210 2.479 -12.317 1.00 49.22 68 TYR A CA 1
ATOM 538 C C . TYR A 1 68 ? 12.805 3.698 -13.141 1.00 49.22 68 TYR A C 1
ATOM 540 O O . TYR A 1 68 ? 13.422 4.006 -14.159 1.00 49.22 68 TYR A O 1
ATOM 548 N N . GLY A 1 69 ? 11.705 4.319 -12.756 1.00 46.59 69 GLY A N 1
ATOM 549 C CA . GLY A 1 69 ? 11.277 5.627 -13.223 1.00 46.59 69 GLY A CA 1
ATOM 550 C C . GLY A 1 69 ? 10.680 6.301 -12.021 1.00 46.59 69 GLY A C 1
ATOM 551 O O . GLY A 1 69 ? 9.874 5.603 -11.370 1.00 46.59 69 GLY A O 1
#

Organism: Chelydra serpentina (NCBI:txid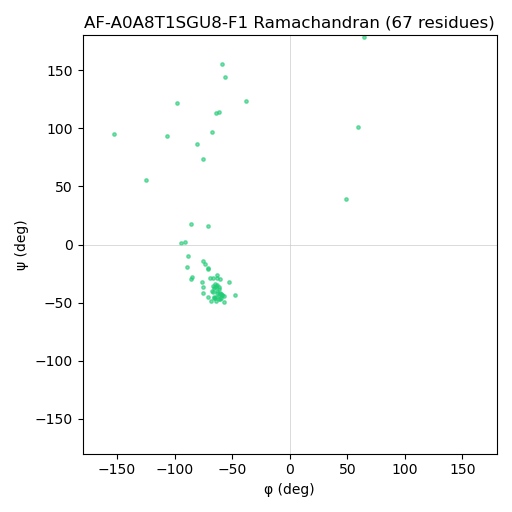8475)

Sequence (69 aa):
GVCGCCGALRPRYKRLVDNIFPEDPEDGLVKTNMEKLTFYALSAPEKLDRIGAYLSERLIRDVSRHRYG

Solvent-accessible surface area (backbone atoms only — not comparable to full-atom values): 4177 Å² total; per-residue (Å²): 133,82,77,90,73,79,70,81,74,68,51,73,63,55,55,44,56,50,60,27,55,53,95,51,55,87,75,40,73,39,60,71,40,45,52,53,45,50,52,56,28,73,77,31,66,79,52,32,55,58,43,51,58,50,51,50,54,49,49,54,51,42,61,74,63,64,70,85,100

Mean predicted aligned error: 9.95 Å